Protein AF-A0A194AGD3-F1 (afdb_monomer_lite)

Sequence (87 aa):
MDVNTLRKKQLTFALAFGIPYFVSIIGLYLLVYLAKDWIAGQTLGGMPLHYVLVGLVIYPVTWIIFIIYTKAANAMEDTMQTRHPRE

Radius of gyration: 19.48 Å; chains: 1; bounding box: 46×30×45 Å

Secondary structure (DSSP, 8-state):
--HHHHHHHHHHHHHHHHHHHHHHHHHHHHHHHHTHHHHHT-EETTEEHHHHHIIIIIHHHHHHHHHHHHHHHHHHHHHHHTTS---

Organism: NCBI:txid1592317

Foldseek 3Di:
DDPVVLVVVLVVLCCVLVVVLVVVVVVLVVVCVVCVVVQQVDDDPNHGNSVCCCVVPVVVVVVVSVVVSVVVSVVSVVVVCVVDVDD

pLDDT: mean 80.17, std 9.22, range [49.88, 94.06]

InterPro domains:
  IPR007436 Protein of unknown function DUF485 [PF04341] (5-81)

Structure (mmCIF, N/CA/C/O backbone):
data_AF-A0A194AGD3-F1
#
_entry.id   AF-A0A194AGD3-F1
#
loop_
_atom_site.group_PDB
_atom_site.id
_atom_site.type_symbol
_atom_site.label_atom_id
_atom_site.label_alt_id
_atom_site.label_comp_id
_atom_site.label_asym_id
_atom_site.label_entity_id
_atom_site.label_seq_id
_atom_site.pdbx_PDB_ins_code
_atom_site.Cartn_x
_atom_site.Cartn_y
_atom_site.Cartn_z
_atom_site.occupancy
_atom_site.B_iso_or_equiv
_atom_site.auth_seq_id
_atom_site.auth_comp_id
_atom_site.auth_asym_id
_atom_site.auth_atom_id
_atom_site.pdbx_PDB_model_num
ATOM 1 N N . MET A 1 1 ? 20.439 -2.953 -21.517 1.00 59.72 1 MET A N 1
ATOM 2 C CA . MET A 1 1 ? 20.218 -2.185 -20.274 1.00 59.72 1 MET A CA 1
ATOM 3 C C . MET A 1 1 ? 20.958 -2.941 -19.198 1.00 59.72 1 MET A C 1
ATOM 5 O O . MET A 1 1 ? 20.788 -4.148 -19.147 1.00 59.72 1 MET A O 1
ATOM 9 N N . ASP A 1 2 ? 21.823 -2.276 -18.443 1.00 76.31 2 ASP A N 1
ATOM 10 C CA . ASP A 1 2 ? 22.647 -2.939 -17.432 1.00 76.31 2 ASP A CA 1
ATOM 11 C C . ASP A 1 2 ? 21.772 -3.433 -16.259 1.00 76.31 2 ASP A C 1
ATOM 13 O O . ASP A 1 2 ? 20.742 -2.819 -15.944 1.00 76.31 2 ASP A O 1
ATOM 17 N N . VAL A 1 3 ? 22.163 -4.532 -15.609 1.00 77.50 3 VAL A N 1
ATOM 18 C CA . VAL A 1 3 ? 21.423 -5.166 -14.497 1.00 77.50 3 VAL A CA 1
ATOM 19 C C . VAL A 1 3 ? 21.206 -4.165 -13.358 1.00 77.50 3 VAL A C 1
ATOM 21 O O . VAL A 1 3 ? 20.132 -4.102 -12.755 1.00 77.50 3 VAL A O 1
ATOM 24 N N . ASN A 1 4 ? 22.192 -3.298 -13.119 1.00 81.50 4 ASN A N 1
ATOM 25 C CA . ASN A 1 4 ? 22.093 -2.216 -12.139 1.00 81.50 4 ASN A CA 1
ATOM 26 C C . ASN A 1 4 ? 21.002 -1.189 -12.475 1.00 81.50 4 ASN A C 1
ATOM 28 O O . ASN A 1 4 ? 20.326 -0.683 -11.577 1.00 81.50 4 ASN A O 1
ATOM 32 N N . THR A 1 5 ? 20.793 -0.878 -13.755 1.00 81.69 5 THR A N 1
ATOM 33 C CA . THR A 1 5 ? 19.733 0.047 -14.178 1.00 81.69 5 THR A CA 1
ATOM 34 C C . THR A 1 5 ? 18.349 -0.574 -13.986 1.00 81.69 5 THR A C 1
ATOM 36 O O . THR A 1 5 ? 17.413 0.138 -13.622 1.00 81.69 5 THR A O 1
ATOM 39 N N . LEU A 1 6 ? 18.206 -1.891 -14.179 1.00 80.62 6 LEU A N 1
ATOM 40 C CA . LEU A 1 6 ? 16.945 -2.596 -13.921 1.00 80.62 6 LEU A CA 1
ATOM 41 C C . LEU A 1 6 ? 16.613 -2.643 -12.445 1.00 80.62 6 LEU A C 1
ATOM 43 O O . LEU A 1 6 ? 15.506 -2.270 -12.078 1.00 80.62 6 LEU A O 1
ATOM 47 N N . ARG A 1 7 ? 17.580 -3.008 -11.603 1.00 81.19 7 ARG A N 1
ATOM 48 C CA . ARG A 1 7 ? 17.393 -3.016 -10.148 1.00 81.19 7 ARG A CA 1
ATOM 49 C C . ARG A 1 7 ? 16.962 -1.651 -9.622 1.00 81.19 7 ARG A C 1
ATOM 51 O O . ARG A 1 7 ? 16.043 -1.573 -8.814 1.00 81.19 7 ARG A O 1
ATOM 58 N N . LYS A 1 8 ? 17.561 -0.565 -10.127 1.00 84.56 8 LYS A N 1
ATOM 59 C CA . LYS A 1 8 ? 17.129 0.801 -9.789 1.00 84.56 8 LYS A CA 1
ATOM 60 C C . LYS A 1 8 ? 15.687 1.073 -10.226 1.00 84.56 8 LYS A C 1
ATOM 62 O O . LYS A 1 8 ? 14.922 1.606 -9.434 1.00 84.56 8 LYS A O 1
ATOM 67 N N . LYS A 1 9 ? 15.291 0.669 -11.438 1.00 84.25 9 LYS A N 1
ATOM 68 C CA . LYS A 1 9 ? 13.904 0.822 -11.914 1.00 84.25 9 LYS A CA 1
ATOM 69 C C . LYS A 1 9 ? 12.907 -0.015 -11.111 1.00 84.25 9 LYS A C 1
ATOM 71 O O . LYS A 1 9 ? 11.872 0.519 -10.733 1.00 84.25 9 LYS A O 1
ATOM 76 N N . GLN A 1 10 ? 13.226 -1.273 -10.810 1.00 82.62 10 GLN A N 1
ATOM 77 C CA . GLN A 1 10 ? 12.410 -2.145 -9.961 1.00 82.62 10 GLN A CA 1
ATOM 78 C C . GLN A 1 10 ? 12.257 -1.560 -8.553 1.00 82.62 10 GLN A C 1
ATOM 80 O O . GLN A 1 10 ? 11.154 -1.553 -8.018 1.00 82.62 10 GLN A O 1
ATOM 85 N N . LEU A 1 11 ? 13.328 -1.000 -7.978 1.00 85.19 11 LEU A N 1
ATOM 86 C CA . LEU A 1 11 ? 13.280 -0.337 -6.675 1.00 85.19 11 LEU A CA 1
ATOM 87 C C . LEU A 1 11 ? 12.405 0.922 -6.708 1.00 85.19 11 LEU A C 1
ATOM 89 O O . LEU A 1 11 ? 11.537 1.079 -5.856 1.00 85.19 11 LEU A O 1
ATOM 93 N N . THR A 1 12 ? 12.583 1.802 -7.696 1.00 87.12 12 THR A N 1
ATOM 94 C CA . THR A 1 12 ? 11.734 2.996 -7.851 1.00 87.12 12 THR A CA 1
ATOM 95 C C . THR A 1 12 ? 10.270 2.615 -8.070 1.00 87.12 12 THR A C 1
ATOM 97 O O . THR A 1 12 ? 9.384 3.236 -7.490 1.00 87.12 12 THR A O 1
ATOM 100 N N . PHE A 1 13 ? 10.012 1.569 -8.854 1.00 86.94 13 PHE A N 1
ATOM 101 C CA . PHE A 1 13 ? 8.672 1.039 -9.084 1.00 86.94 13 PHE A CA 1
ATOM 102 C C . PHE A 1 13 ? 8.053 0.471 -7.798 1.00 86.94 13 PHE A C 1
ATOM 104 O O . PHE A 1 13 ? 6.927 0.812 -7.449 1.00 86.94 13 PHE A O 1
ATOM 111 N N . ALA A 1 14 ? 8.809 -0.328 -7.042 1.00 85.06 14 ALA A N 1
ATOM 112 C CA . ALA A 1 14 ? 8.382 -0.850 -5.748 1.00 85.06 14 ALA A CA 1
ATOM 113 C C . ALA A 1 14 ? 8.076 0.267 -4.746 1.00 85.06 14 ALA A C 1
ATOM 115 O O . ALA A 1 14 ? 7.051 0.214 -4.073 1.00 85.06 14 ALA A O 1
ATOM 116 N N . LEU A 1 15 ? 8.907 1.308 -4.687 1.00 87.00 15 LEU A N 1
ATOM 117 C CA . LEU A 1 15 ? 8.673 2.465 -3.822 1.00 87.00 15 LEU A CA 1
ATOM 118 C C . LEU A 1 15 ? 7.432 3.263 -4.247 1.00 87.00 15 LEU A C 1
ATOM 120 O O . LEU A 1 15 ? 6.676 3.703 -3.382 1.00 87.00 15 LEU A O 1
ATOM 124 N N . ALA A 1 16 ? 7.179 3.401 -5.551 1.00 87.12 16 ALA A N 1
ATOM 125 C CA . ALA A 1 16 ? 6.012 4.111 -6.071 1.00 87.12 16 ALA A CA 1
ATOM 126 C C . ALA A 1 16 ? 4.678 3.447 -5.685 1.00 87.12 16 ALA A C 1
ATOM 128 O O . ALA A 1 16 ? 3.694 4.153 -5.489 1.00 87.12 16 ALA A O 1
ATOM 129 N N . PHE A 1 17 ? 4.639 2.119 -5.538 1.00 86.00 17 PHE A N 1
ATOM 130 C CA . PHE A 1 17 ? 3.452 1.394 -5.063 1.00 86.00 17 PHE A CA 1
ATOM 131 C C . PHE A 1 17 ? 3.435 1.223 -3.540 1.00 86.00 17 PHE A C 1
ATOM 133 O O . PHE A 1 17 ? 2.394 1.384 -2.901 1.00 86.00 17 PHE A O 1
ATOM 140 N N . GLY A 1 18 ? 4.591 0.922 -2.948 1.00 84.75 18 GLY A N 1
ATOM 141 C CA . GLY A 1 18 ? 4.725 0.626 -1.526 1.00 84.75 18 GLY A CA 1
ATOM 142 C C . GLY A 1 18 ? 4.483 1.839 -0.633 1.00 84.75 18 GLY A C 1
ATOM 143 O O . GLY A 1 18 ? 3.758 1.717 0.350 1.00 84.75 18 GLY A O 1
ATOM 144 N N . ILE A 1 19 ? 5.032 3.012 -0.976 1.00 89.75 19 ILE A N 1
ATOM 145 C CA . ILE A 1 19 ? 4.905 4.216 -0.137 1.00 89.75 19 ILE A CA 1
ATOM 146 C C . ILE A 1 19 ? 3.437 4.666 -0.020 1.00 89.75 19 ILE A C 1
ATOM 148 O O . ILE A 1 19 ? 2.964 4.789 1.112 1.00 89.75 19 ILE A O 1
ATOM 152 N N . PRO A 1 20 ? 2.671 4.862 -1.115 1.00 91.12 20 PRO A N 1
ATOM 153 C CA . PRO A 1 20 ? 1.269 5.268 -1.008 1.00 91.12 20 PRO A CA 1
ATOM 154 C C . PRO A 1 20 ? 0.408 4.244 -0.270 1.00 91.12 20 PRO A C 1
ATOM 156 O O . PRO A 1 20 ? -0.448 4.629 0.526 1.00 91.12 20 PRO A O 1
ATOM 159 N N . TYR A 1 21 ? 0.650 2.947 -0.488 1.00 85.75 21 TYR A N 1
ATOM 160 C CA . TYR A 1 21 ? -0.044 1.887 0.237 1.00 85.75 21 TYR A CA 1
ATOM 161 C C . TYR A 1 21 ? 0.244 1.962 1.741 1.00 85.75 21 TYR A C 1
ATOM 163 O O . TYR A 1 21 ? -0.680 1.984 2.551 1.00 85.75 21 TYR A O 1
ATOM 171 N N . PHE A 1 22 ? 1.516 2.081 2.121 1.00 89.50 22 PHE A N 1
ATOM 172 C CA . PHE A 1 22 ? 1.927 2.144 3.521 1.00 89.50 22 PHE A CA 1
ATO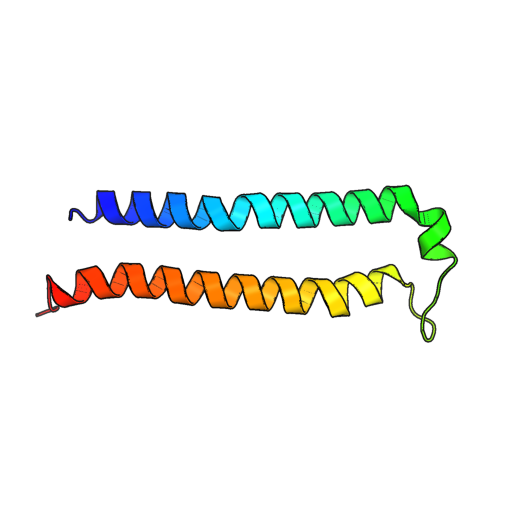M 173 C C . PHE A 1 22 ? 1.352 3.373 4.236 1.00 89.50 22 PHE A C 1
ATOM 175 O O . PHE A 1 22 ? 0.795 3.253 5.328 1.00 89.50 22 PHE A O 1
ATOM 182 N N . VAL A 1 23 ? 1.407 4.540 3.587 1.00 94.06 23 VAL A N 1
ATOM 183 C CA . VAL A 1 23 ? 0.796 5.779 4.093 1.00 94.06 23 VAL A CA 1
ATOM 184 C C . VAL A 1 23 ? -0.717 5.620 4.247 1.00 94.06 23 VAL A C 1
ATOM 186 O O . VAL A 1 23 ? -1.270 6.047 5.257 1.00 94.06 23 VAL A O 1
ATOM 189 N N . SER A 1 24 ? -1.381 4.964 3.293 1.00 88.12 24 SER A N 1
ATOM 190 C CA . SER A 1 24 ? -2.830 4.724 3.339 1.00 88.12 24 SER A CA 1
ATOM 191 C C . SER A 1 24 ? -3.226 3.810 4.500 1.00 88.12 24 SER A C 1
ATOM 193 O O . SER A 1 24 ? -4.196 4.097 5.197 1.00 88.12 24 SER A O 1
ATOM 195 N N . ILE A 1 25 ? -2.460 2.743 4.753 1.00 85.19 25 ILE A N 1
ATOM 196 C CA . ILE A 1 25 ? -2.698 1.832 5.882 1.00 85.19 25 ILE A CA 1
ATOM 197 C C . ILE A 1 25 ? -2.498 2.552 7.216 1.00 85.19 25 ILE A C 1
ATOM 199 O O . ILE A 1 25 ? -3.367 2.473 8.084 1.00 85.19 25 ILE A O 1
ATOM 203 N N . ILE A 1 26 ? -1.395 3.290 7.377 1.00 90.94 26 ILE A N 1
ATOM 204 C CA . ILE A 1 26 ? -1.156 4.084 8.591 1.00 90.94 26 ILE A CA 1
ATOM 205 C C . ILE A 1 26 ? -2.277 5.104 8.788 1.00 90.94 26 ILE A C 1
ATOM 207 O O . ILE A 1 26 ? -2.836 5.194 9.879 1.00 90.94 26 ILE A O 1
ATOM 211 N N . GLY A 1 27 ? -2.629 5.842 7.734 1.00 89.81 27 GLY A N 1
ATOM 212 C CA . GLY A 1 27 ? -3.694 6.838 7.767 1.00 89.81 27 GLY A CA 1
ATOM 213 C C . GLY A 1 27 ? -5.034 6.236 8.175 1.00 89.81 27 GLY A C 1
ATOM 214 O O . GLY A 1 27 ? -5.725 6.807 9.014 1.00 89.81 27 GLY A O 1
ATOM 215 N N . LEU A 1 28 ? -5.371 5.053 7.659 1.00 85.12 28 LEU A N 1
ATOM 216 C CA . LEU A 1 28 ? -6.586 4.339 8.035 1.00 85.12 28 LEU A CA 1
ATOM 217 C C . LEU A 1 28 ? -6.591 3.957 9.518 1.00 85.12 28 LEU A C 1
ATOM 219 O O . LEU A 1 28 ? -7.575 4.228 10.202 1.00 85.12 28 LEU A O 1
ATOM 223 N N . TYR A 1 29 ? -5.514 3.353 10.029 1.00 84.69 29 TYR A N 1
ATOM 224 C CA . TYR A 1 29 ? -5.431 3.000 11.450 1.00 84.69 29 TYR A CA 1
ATOM 225 C C . TYR A 1 29 ? -5.528 4.234 12.346 1.00 84.69 29 TYR A C 1
ATOM 227 O O . TYR A 1 29 ? -6.224 4.201 13.361 1.00 84.69 29 TYR A O 1
ATOM 235 N N . LEU A 1 30 ? -4.881 5.333 11.954 1.00 89.06 30 LEU A N 1
ATOM 236 C CA . LEU A 1 30 ? -4.959 6.597 12.678 1.00 89.06 30 LEU A CA 1
ATOM 237 C C . LEU A 1 30 ? -6.388 7.159 12.670 1.00 89.06 30 LEU A C 1
ATOM 239 O O . LEU A 1 30 ? -6.883 7.600 13.703 1.00 89.06 30 LEU A O 1
ATOM 243 N N . LEU A 1 31 ? -7.075 7.099 11.528 1.00 85.62 31 LEU A N 1
ATOM 244 C CA . LEU A 1 31 ? -8.456 7.556 11.385 1.00 85.62 31 LEU A CA 1
ATOM 245 C C . LEU A 1 31 ? -9.406 6.712 12.240 1.00 85.62 31 LEU A C 1
ATOM 247 O O . LEU A 1 31 ? -10.232 7.269 12.958 1.00 85.62 31 LEU A O 1
ATOM 251 N N . VAL A 1 32 ? -9.242 5.387 12.240 1.00 81.94 32 VAL A N 1
ATOM 252 C CA . VAL A 1 32 ? -10.008 4.481 13.110 1.00 81.94 32 VAL A CA 1
ATOM 253 C C . VAL A 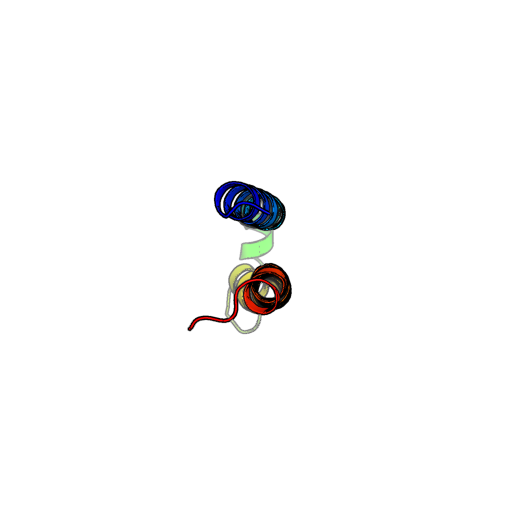1 32 ? -9.747 4.782 14.585 1.00 81.94 32 VAL A C 1
ATOM 255 O O . VAL A 1 32 ? -10.686 4.803 15.377 1.00 81.94 32 VAL A O 1
ATOM 258 N N . TYR A 1 33 ? -8.495 5.052 14.954 1.00 83.44 33 TYR A N 1
ATOM 259 C CA . TYR A 1 33 ? -8.127 5.412 16.321 1.00 83.44 33 TYR A CA 1
ATOM 260 C C . TYR A 1 33 ? -8.772 6.731 16.770 1.00 83.44 33 TYR A C 1
ATOM 262 O O . TYR A 1 33 ? -9.316 6.809 17.870 1.00 83.44 33 TYR A O 1
ATOM 270 N N . LEU A 1 34 ? -8.756 7.758 15.918 1.00 87.44 34 LEU A N 1
ATOM 271 C CA . LEU A 1 34 ? -9.377 9.053 16.214 1.00 87.44 34 LEU A CA 1
ATOM 272 C C . LEU A 1 34 ? -10.909 8.970 16.236 1.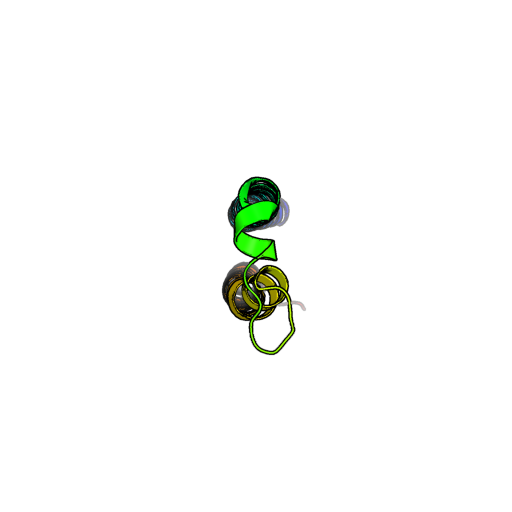00 87.44 34 LEU A C 1
ATOM 274 O O . LEU A 1 34 ? -11.551 9.644 17.035 1.00 87.44 34 LEU A O 1
ATOM 278 N N . ALA A 1 35 ? -11.498 8.120 15.397 1.00 83.75 35 ALA A N 1
ATOM 279 C CA . ALA A 1 35 ? -12.937 7.897 15.325 1.00 83.75 35 ALA A CA 1
ATOM 280 C C . ALA A 1 35 ? -13.428 6.780 16.268 1.00 83.75 35 ALA A C 1
ATOM 282 O O . ALA A 1 35 ? -14.567 6.326 16.115 1.00 83.75 35 ALA A O 1
ATOM 283 N N . LYS A 1 36 ? -12.606 6.319 17.231 1.00 73.94 36 LYS A N 1
ATOM 284 C CA . LYS A 1 36 ? -12.912 5.119 18.032 1.00 73.94 36 LYS A CA 1
ATOM 285 C C . LYS A 1 36 ? -14.278 5.200 18.707 1.00 73.94 36 LYS A C 1
ATOM 287 O O . LYS A 1 36 ? -14.976 4.198 18.733 1.00 73.94 36 LYS A O 1
ATOM 292 N N . ASP A 1 37 ? -14.667 6.365 19.224 1.00 76.00 37 ASP A N 1
ATOM 293 C CA . ASP A 1 37 ? -15.897 6.507 20.010 1.00 76.00 37 ASP A CA 1
ATOM 294 C C . ASP A 1 37 ? -17.145 6.371 19.122 1.00 76.00 37 ASP A C 1
ATOM 296 O O . ASP A 1 37 ? -18.164 5.836 19.550 1.00 76.00 37 ASP A O 1
ATOM 300 N N . TRP A 1 38 ? -17.043 6.765 17.849 1.00 78.19 38 TRP A N 1
ATOM 301 C CA . TRP A 1 38 ? -18.100 6.578 16.855 1.00 78.19 38 TRP A CA 1
ATOM 302 C C . TRP A 1 38 ? -18.113 5.149 16.294 1.00 78.19 38 TRP A C 1
ATOM 304 O O . TRP A 1 38 ? -19.172 4.537 16.168 1.00 78.19 38 TRP A O 1
ATOM 314 N N . ILE A 1 39 ? -16.937 4.586 16.000 1.00 72.88 39 ILE A N 1
ATOM 315 C CA . ILE A 1 39 ? -16.797 3.252 15.398 1.00 72.88 39 ILE A CA 1
ATOM 316 C C . ILE A 1 39 ? -17.091 2.133 16.407 1.00 72.88 39 ILE A C 1
ATOM 318 O O . ILE A 1 39 ? -17.686 1.124 16.038 1.00 72.88 39 ILE A O 1
ATOM 322 N N . ALA A 1 40 ? -16.695 2.288 17.672 1.00 68.06 40 ALA A N 1
ATOM 323 C CA . ALA A 1 40 ? -16.939 1.302 18.726 1.00 68.06 40 ALA A CA 1
ATOM 324 C C . ALA A 1 40 ? -18.420 1.214 19.119 1.00 68.06 40 ALA A C 1
ATOM 326 O O . ALA A 1 40 ? -18.861 0.167 19.585 1.00 68.06 40 ALA A O 1
ATOM 327 N N . GLY A 1 41 ? -19.196 2.280 18.890 1.00 70.75 41 GLY A N 1
ATOM 328 C CA . GLY A 1 41 ? -20.650 2.264 19.061 1.00 70.75 41 GLY A CA 1
ATOM 329 C C . GLY A 1 41 ? -21.390 1.488 17.967 1.00 70.75 41 GLY A C 1
ATOM 330 O O . GLY A 1 41 ? -22.569 1.182 18.130 1.00 70.75 41 GLY A O 1
ATOM 331 N N . GLN A 1 42 ? -20.716 1.153 16.862 1.00 74.69 42 GLN A N 1
ATOM 332 C CA . GLN A 1 42 ? -21.303 0.450 15.727 1.00 74.69 42 GLN A CA 1
ATOM 333 C C . GLN A 1 42 ? -20.809 -0.999 15.702 1.00 74.69 42 GLN A C 1
ATOM 335 O O . GLN A 1 42 ? -19.619 -1.283 15.542 1.00 74.69 42 GLN A O 1
ATOM 340 N N . THR A 1 43 ? -21.742 -1.936 15.837 1.00 75.81 43 THR A N 1
ATOM 341 C CA . THR A 1 43 ? -21.467 -3.366 15.671 1.00 75.81 43 THR A CA 1
ATOM 342 C C . THR A 1 43 ? -22.245 -3.888 14.475 1.00 75.81 43 THR A C 1
ATOM 344 O O . THR A 1 43 ? -23.410 -3.546 14.277 1.00 75.81 43 THR A O 1
ATOM 347 N N . LEU A 1 44 ? -21.595 -4.712 13.657 1.00 74.75 44 LEU A N 1
ATOM 348 C CA . LEU A 1 44 ? -22.233 -5.403 12.544 1.00 74.75 44 LEU A CA 1
ATOM 349 C C . LEU A 1 44 ? -22.164 -6.902 12.833 1.00 74.75 44 LEU A C 1
ATOM 351 O O . LEU A 1 44 ? -21.078 -7.473 12.912 1.00 74.75 44 LEU A O 1
ATOM 355 N N . GLY A 1 45 ? -23.317 -7.531 13.069 1.00 73.00 45 GLY A N 1
ATOM 356 C CA . GLY A 1 45 ? -23.385 -8.964 13.385 1.00 73.00 45 GLY A CA 1
ATOM 357 C C . GLY A 1 45 ? -22.640 -9.370 14.666 1.00 73.00 45 GLY A C 1
ATOM 358 O O . GLY A 1 45 ? -22.136 -10.484 14.744 1.00 73.00 45 GLY A O 1
ATOM 359 N N . GLY A 1 46 ? -22.521 -8.466 15.648 1.00 73.88 46 GLY A N 1
ATOM 360 C CA . GLY A 1 46 ? -21.796 -8.710 16.905 1.00 73.88 46 GLY A CA 1
ATOM 361 C C . GLY A 1 46 ? -20.284 -8.465 16.838 1.00 73.88 46 GLY A C 1
ATOM 362 O O . GLY A 1 46 ? -19.611 -8.570 17.861 1.00 73.88 46 GLY A O 1
ATOM 363 N N . MET A 1 47 ? -19.746 -8.091 15.670 1.00 71.62 47 MET A N 1
ATOM 364 C CA . MET A 1 47 ? -18.346 -7.694 15.512 1.00 71.62 47 MET A CA 1
ATOM 365 C C . MET A 1 47 ? -18.200 -6.167 15.425 1.00 71.62 47 MET A C 1
ATOM 367 O O . MET A 1 47 ? -19.037 -5.504 14.802 1.00 71.62 47 MET A O 1
ATOM 371 N N . PRO A 1 48 ? -17.140 -5.583 16.014 1.00 78.00 48 PRO A N 1
A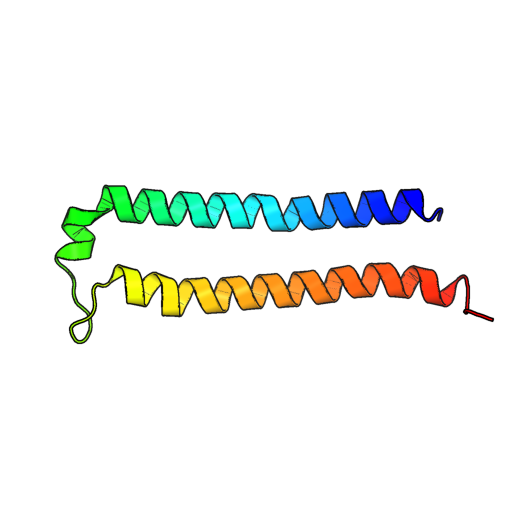TOM 372 C CA . PRO A 1 48 ? -16.856 -4.158 15.873 1.00 78.00 48 PRO A CA 1
ATOM 373 C C . PRO A 1 48 ? -16.675 -3.760 14.405 1.00 78.00 48 PRO A C 1
ATOM 375 O O . PRO A 1 48 ? -15.960 -4.432 13.655 1.00 78.00 48 PRO A O 1
ATOM 378 N N . LEU A 1 49 ? -17.272 -2.635 14.003 1.00 79.00 49 LEU A N 1
AT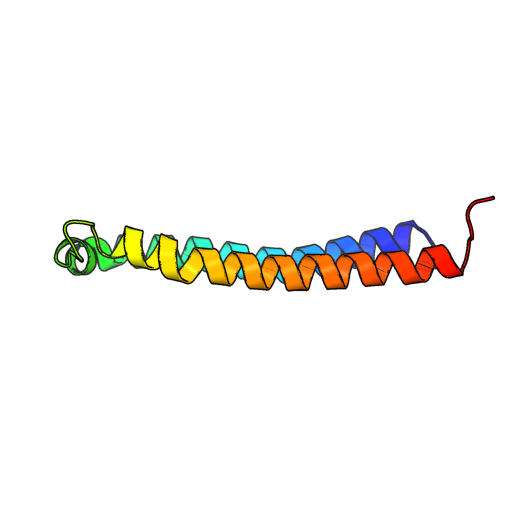OM 379 C CA . LEU A 1 49 ? -17.312 -2.201 12.603 1.00 79.00 49 LEU A CA 1
ATOM 380 C C . LEU A 1 49 ? -15.918 -2.057 11.959 1.00 79.00 49 LEU A C 1
ATOM 382 O O . LEU A 1 49 ? -15.762 -2.342 10.773 1.00 79.00 49 LEU A O 1
ATOM 386 N N . HIS A 1 50 ? -14.887 -1.679 12.724 1.00 74.12 50 HIS A N 1
ATOM 387 C CA . HIS A 1 50 ? -13.524 -1.565 12.191 1.00 74.12 50 HIS A CA 1
ATOM 388 C C . HIS A 1 50 ? -12.944 -2.901 11.716 1.00 74.12 50 HIS A C 1
ATOM 390 O O . HIS A 1 50 ? -12.243 -2.912 10.708 1.00 74.12 50 HIS A O 1
ATOM 396 N N . TYR A 1 51 ? -13.244 -4.025 12.379 1.00 75.31 51 TYR A N 1
ATOM 397 C CA . TYR A 1 51 ? -12.763 -5.334 11.926 1.00 75.31 51 TYR A CA 1
ATOM 398 C C . TYR A 1 51 ? -13.391 -5.717 10.590 1.00 75.31 51 TYR A C 1
ATOM 400 O O . TYR A 1 51 ? -12.699 -6.213 9.703 1.00 75.31 51 TYR A O 1
ATOM 408 N N . VAL A 1 52 ? -14.683 -5.428 10.426 1.00 78.56 52 VAL A N 1
ATOM 409 C CA . VAL A 1 52 ? -15.398 -5.691 9.175 1.00 78.56 52 VAL A CA 1
ATOM 410 C C . VAL A 1 52 ? -14.881 -4.788 8.062 1.00 78.56 52 VAL A C 1
ATOM 412 O O . VAL A 1 52 ? -14.584 -5.276 6.978 1.00 78.56 52 VAL A O 1
ATOM 415 N N . LEU A 1 53 ? -14.718 -3.489 8.319 1.00 77.06 53 LEU A N 1
ATOM 416 C CA . LEU A 1 53 ? -14.210 -2.550 7.318 1.00 77.06 53 LEU A CA 1
ATOM 417 C C . LEU A 1 53 ? -12.787 -2.901 6.877 1.00 77.06 53 LEU A C 1
ATOM 419 O O . LEU A 1 53 ? -12.515 -2.957 5.680 1.00 77.06 53 LEU A O 1
ATOM 423 N N . VAL A 1 54 ? -11.885 -3.187 7.817 1.00 78.88 54 VAL A N 1
ATOM 424 C CA . VAL A 1 54 ? -10.508 -3.568 7.477 1.00 78.88 54 VAL A CA 1
ATOM 425 C C . VAL A 1 54 ? -10.490 -4.911 6.742 1.00 78.88 54 VAL A C 1
ATOM 427 O O . VAL A 1 54 ? -9.916 -5.014 5.660 1.00 78.88 54 VAL A O 1
ATOM 430 N N . GLY A 1 55 ? -11.157 -5.933 7.276 1.00 80.00 55 GLY A N 1
ATOM 431 C CA . GLY A 1 55 ? -11.147 -7.273 6.691 1.00 80.00 55 GLY A CA 1
ATOM 432 C C . GLY A 1 55 ? -11.845 -7.366 5.332 1.00 80.00 55 GLY A C 1
ATOM 433 O O . GLY A 1 55 ? -11.344 -8.039 4.440 1.00 80.00 55 GLY A O 1
ATOM 434 N N . LEU A 1 56 ? -12.977 -6.686 5.144 1.00 83.75 56 LEU A N 1
ATOM 435 C CA . LEU A 1 56 ? -13.777 -6.792 3.921 1.00 83.75 56 LEU A CA 1
ATOM 436 C C . LEU A 1 56 ? -13.336 -5.808 2.834 1.00 83.75 56 LEU A C 1
ATOM 438 O O . LEU A 1 56 ? -13.455 -6.128 1.658 1.00 83.75 56 LEU A O 1
ATOM 442 N N . VAL A 1 57 ? -12.856 -4.614 3.197 1.00 82.50 57 VAL A N 1
ATOM 443 C CA . VAL A 1 57 ? -12.521 -3.567 2.215 1.00 82.50 57 VAL A CA 1
ATOM 444 C C . VAL A 1 57 ? -11.024 -3.507 1.961 1.00 82.50 57 VAL A C 1
ATOM 446 O O . VAL A 1 57 ? -10.594 -3.531 0.810 1.00 82.50 57 VAL A O 1
ATOM 449 N N . ILE A 1 58 ? -10.209 -3.460 3.016 1.00 84.81 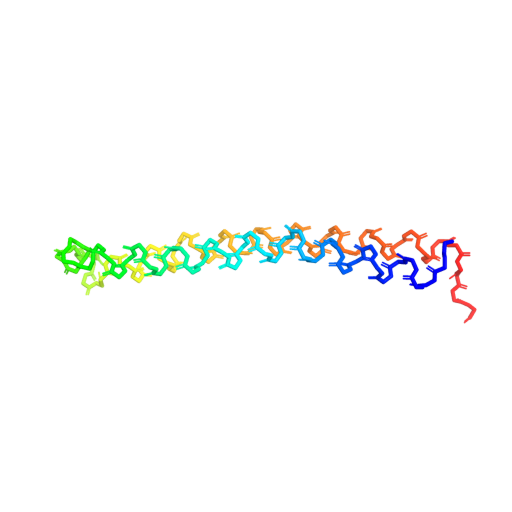58 ILE A N 1
ATOM 450 C CA . ILE A 1 58 ? -8.763 -3.280 2.849 1.00 84.81 58 ILE A CA 1
ATOM 451 C C . ILE A 1 58 ? -8.129 -4.535 2.279 1.00 84.81 58 ILE A C 1
ATOM 453 O O . ILE A 1 58 ? -7.313 -4.426 1.374 1.00 84.81 58 ILE A O 1
ATOM 457 N N . TYR A 1 59 ? -8.541 -5.719 2.730 1.00 85.69 59 TYR A N 1
ATOM 458 C CA . TYR A 1 59 ? -7.944 -6.959 2.244 1.00 85.69 59 TYR A CA 1
ATOM 459 C C . TYR A 1 59 ? -8.093 -7.154 0.718 1.00 85.69 59 TYR A C 1
ATOM 461 O O . TYR A 1 59 ? -7.066 -7.367 0.064 1.00 85.69 59 TYR A O 1
ATOM 469 N N . PRO A 1 60 ? -9.284 -7.000 0.096 1.00 88.56 60 PRO A N 1
ATOM 470 C CA . PRO A 1 60 ? -9.397 -7.053 -1.362 1.00 88.56 60 PRO A CA 1
ATOM 471 C C . PRO A 1 60 ? -8.633 -5.936 -2.072 1.00 88.56 60 PRO A C 1
ATOM 473 O O . PRO A 1 60 ? -8.015 -6.188 -3.105 1.00 88.56 60 PRO A O 1
ATOM 476 N N . VAL A 1 61 ? -8.633 -4.715 -1.523 1.00 88.06 61 VAL A N 1
ATOM 477 C CA . VAL A 1 61 ? -7.879 -3.587 -2.094 1.00 88.06 61 VAL A CA 1
ATOM 478 C C . VAL A 1 61 ? -6.383 -3.896 -2.115 1.00 88.06 61 VAL A C 1
ATOM 480 O O . VAL A 1 61 ? -5.745 -3.753 -3.160 1.00 88.06 61 VAL A O 1
ATOM 483 N N . THR A 1 62 ? -5.829 -4.387 -1.006 1.00 87.19 62 THR A N 1
ATOM 484 C CA . THR A 1 62 ? -4.434 -4.829 -0.919 1.00 87.19 62 THR A CA 1
ATOM 485 C C . THR A 1 62 ? -4.140 -5.906 -1.956 1.00 87.19 62 THR A C 1
ATOM 487 O O . THR A 1 62 ? -3.130 -5.821 -2.651 1.00 87.19 62 THR A O 1
ATOM 490 N N . TRP A 1 63 ? -5.029 -6.887 -2.112 1.00 89.88 63 TRP A N 1
ATOM 491 C CA . TRP A 1 63 ? -4.880 -7.954 -3.102 1.00 89.88 63 TRP A CA 1
ATOM 492 C C . TRP A 1 63 ? -4.854 -7.430 -4.541 1.00 89.88 63 TRP A C 1
ATOM 494 O O . TRP A 1 63 ? -3.983 -7.819 -5.317 1.00 89.88 63 TRP A O 1
ATOM 504 N N . ILE A 1 64 ? -5.761 -6.518 -4.897 1.00 90.19 64 ILE A N 1
ATOM 505 C CA . ILE A 1 64 ? -5.808 -5.904 -6.232 1.00 90.19 64 ILE A CA 1
ATOM 506 C C . ILE A 1 64 ? -4.506 -5.151 -6.516 1.00 90.19 64 ILE A C 1
ATOM 508 O O . ILE A 1 64 ? -3.898 -5.350 -7.571 1.00 90.19 64 ILE A O 1
ATOM 512 N N . ILE A 1 65 ? -4.049 -4.329 -5.567 1.00 87.38 65 ILE A N 1
ATOM 513 C CA . ILE A 1 65 ? -2.787 -3.590 -5.690 1.00 87.38 65 ILE A CA 1
ATOM 514 C C . ILE A 1 65 ? -1.620 -4.567 -5.861 1.00 87.38 65 ILE A C 1
ATOM 516 O O . ILE A 1 65 ? -0.773 -4.359 -6.730 1.00 87.38 65 ILE A O 1
ATOM 520 N N . PHE A 1 66 ? -1.600 -5.653 -5.086 1.00 87.56 66 PHE A N 1
ATOM 521 C CA . PHE A 1 66 ? -0.546 -6.660 -5.154 1.00 87.56 66 PHE A CA 1
ATOM 522 C C . PHE A 1 66 ? -0.525 -7.378 -6.508 1.00 87.56 66 PHE A C 1
ATOM 524 O O . PHE A 1 66 ? 0.532 -7.493 -7.118 1.00 87.56 66 PHE A O 1
ATOM 531 N N . ILE A 1 67 ? -1.686 -7.775 -7.040 1.00 90.62 67 ILE A N 1
ATOM 532 C CA . ILE A 1 67 ? -1.795 -8.391 -8.372 1.00 90.62 67 ILE A CA 1
ATOM 533 C C . ILE A 1 67 ? -1.260 -7.450 -9.457 1.00 90.62 67 ILE A C 1
ATOM 535 O O . ILE A 1 67 ? -0.515 -7.887 -10.338 1.00 90.62 67 ILE A O 1
ATOM 539 N N . ILE A 1 68 ? -1.635 -6.168 -9.413 1.00 88.81 68 ILE A N 1
ATOM 540 C CA . ILE A 1 68 ? -1.161 -5.164 -10.377 1.00 88.81 68 ILE A CA 1
ATOM 541 C C . ILE A 1 68 ? 0.358 -5.007 -10.266 1.00 88.81 68 ILE A C 1
ATOM 543 O O . ILE A 1 68 ? 1.058 -5.035 -11.280 1.00 88.81 68 ILE A O 1
ATOM 547 N N . TYR A 1 69 ? 0.864 -4.900 -9.038 1.00 87.31 69 TYR A N 1
ATOM 548 C CA . TYR A 1 69 ? 2.287 -4.775 -8.756 1.00 87.31 69 TYR A CA 1
ATOM 549 C C . TYR A 1 69 ? 3.088 -5.975 -9.282 1.00 87.31 69 TYR A C 1
ATOM 551 O O . TYR A 1 69 ? 4.050 -5.777 -10.024 1.00 87.31 69 TYR A O 1
ATOM 559 N N . THR A 1 70 ? 2.677 -7.211 -8.975 1.00 86.25 70 THR A N 1
ATOM 560 C CA . THR A 1 70 ? 3.383 -8.427 -9.416 1.00 86.25 70 THR A CA 1
ATOM 561 C C . THR A 1 70 ? 3.386 -8.557 -10.937 1.00 86.25 70 THR A C 1
ATOM 563 O O . THR A 1 70 ? 4.423 -8.857 -11.524 1.00 86.25 70 THR A O 1
ATOM 566 N N . LYS A 1 71 ? 2.259 -8.273 -11.605 1.00 87.38 71 LYS A N 1
ATOM 567 C CA . LYS A 1 71 ? 2.189 -8.306 -13.077 1.00 87.38 71 LYS A CA 1
ATOM 568 C C . LYS A 1 71 ? 3.155 -7.311 -13.715 1.00 87.38 71 LYS A C 1
ATOM 570 O O . LYS A 1 71 ? 3.864 -7.657 -14.655 1.00 87.38 71 LYS A O 1
ATOM 575 N N . ALA A 1 72 ? 3.194 -6.089 -13.196 1.00 85.56 72 ALA A N 1
ATOM 576 C CA . ALA A 1 72 ? 4.078 -5.054 -13.709 1.00 85.56 72 ALA A CA 1
ATOM 577 C C . ALA A 1 72 ? 5.559 -5.349 -13.414 1.00 85.56 72 ALA A C 1
ATOM 579 O O . ALA A 1 72 ? 6.403 -5.101 -14.272 1.00 85.56 72 ALA A O 1
ATOM 580 N N . ALA A 1 73 ? 5.874 -5.918 -12.246 1.00 83.50 73 ALA A N 1
ATOM 581 C CA . ALA A 1 73 ? 7.229 -6.341 -11.904 1.00 83.50 73 ALA A CA 1
ATOM 582 C C . ALA A 1 73 ? 7.732 -7.455 -12.840 1.00 83.50 73 ALA A C 1
ATOM 584 O O . ALA A 1 73 ? 8.825 -7.330 -13.391 1.00 83.50 73 ALA A O 1
ATOM 585 N N . ASN A 1 74 ? 6.910 -8.478 -13.097 1.00 84.19 74 ASN A N 1
ATOM 586 C CA . ASN A 1 74 ? 7.255 -9.577 -14.006 1.00 84.19 74 ASN A CA 1
ATOM 587 C C . ASN A 1 74 ? 7.470 -9.080 -15.444 1.00 84.19 74 ASN A C 1
ATOM 589 O O . ASN A 1 74 ? 8.448 -9.449 -16.088 1.00 84.19 74 ASN A O 1
ATOM 593 N N . ALA A 1 75 ? 6.624 -8.159 -15.920 1.00 83.94 75 ALA A N 1
ATOM 594 C CA . ALA A 1 75 ? 6.787 -7.559 -17.244 1.00 83.94 75 ALA A CA 1
ATOM 595 C C . ALA A 1 75 ? 8.130 -6.817 -17.402 1.00 83.94 75 ALA A C 1
ATOM 597 O O . ALA A 1 75 ? 8.671 -6.752 -18.504 1.00 83.94 75 ALA A O 1
ATOM 598 N N . MET A 1 76 ? 8.699 -6.267 -16.319 1.00 79.75 76 MET A N 1
ATOM 599 C CA . MET A 1 76 ? 10.033 -5.655 -16.363 1.00 79.75 76 MET A CA 1
ATOM 600 C C . MET A 1 76 ? 11.152 -6.695 -16.525 1.00 79.75 76 MET A C 1
ATOM 602 O O . MET A 1 76 ? 12.159 -6.388 -17.163 1.00 79.75 76 MET A O 1
ATOM 606 N N . GLU A 1 77 ? 10.989 -7.908 -15.996 1.00 73.00 77 GLU A N 1
ATOM 607 C CA . GLU A 1 77 ? 11.967 -8.999 -16.125 1.00 73.00 77 GLU A CA 1
ATOM 608 C C . GLU A 1 77 ? 11.922 -9.671 -17.506 1.00 73.00 77 GLU A C 1
ATOM 610 O O . GLU A 1 77 ? 12.979 -9.935 -18.090 1.00 73.00 77 GLU A O 1
ATOM 615 N N . ASP A 1 78 ? 10.730 -9.834 -18.090 1.00 77.12 78 ASP A N 1
ATOM 616 C CA . ASP A 1 78 ? 10.545 -10.401 -19.439 1.00 77.12 78 ASP A CA 1
ATOM 617 C C . ASP A 1 78 ? 11.301 -9.606 -20.520 1.00 77.12 78 ASP A C 1
ATOM 619 O O . ASP A 1 78 ? 11.845 -10.180 -21.471 1.00 77.12 78 ASP A O 1
ATOM 623 N N . THR A 1 79 ? 11.420 -8.281 -20.350 1.00 71.19 79 THR A N 1
ATOM 624 C CA . THR A 1 79 ? 12.203 -7.419 -21.261 1.00 71.19 79 THR A CA 1
ATOM 625 C C . THR A 1 79 ? 13.708 -7.711 -21.253 1.00 71.19 79 THR A C 1
ATOM 627 O O . THR A 1 79 ? 14.419 -7.305 -22.177 1.00 71.19 79 THR A O 1
ATOM 630 N N . MET A 1 80 ? 14.219 -8.397 -20.225 1.00 65.69 80 MET A N 1
ATOM 631 C CA . MET A 1 80 ? 15.611 -8.846 -20.166 1.00 65.69 80 MET A CA 1
ATOM 632 C C . MET A 1 80 ? 15.803 -10.268 -20.680 1.00 65.69 80 MET A C 1
ATOM 634 O O . MET A 1 80 ? 16.780 -10.505 -21.393 1.00 65.69 80 MET A O 1
ATOM 638 N N . GLN A 1 81 ? 14.889 -11.195 -20.372 1.00 64.25 81 GLN A N 1
ATOM 639 C CA . GLN A 1 81 ? 14.985 -12.586 -20.842 1.00 64.25 81 GLN A CA 1
ATOM 640 C C . GLN A 1 81 ? 15.025 -12.694 -22.370 1.00 64.25 81 GLN A C 1
ATOM 642 O O . GLN A 1 81 ? 15.738 -13.533 -22.910 1.00 64.25 81 GLN A O 1
ATOM 647 N N . THR A 1 82 ? 14.333 -11.802 -23.076 1.00 60.09 82 THR A N 1
ATOM 648 C CA . THR A 1 82 ? 14.366 -11.740 -24.547 1.00 60.09 82 THR A CA 1
ATOM 649 C C . THR A 1 82 ? 15.699 -11.246 -25.120 1.00 60.09 82 THR A C 1
ATOM 651 O O . THR A 1 82 ? 15.950 -11.431 -26.308 1.00 60.09 82 THR A O 1
ATOM 654 N N . ARG A 1 83 ? 16.564 -10.616 -24.311 1.00 57.44 83 ARG A N 1
ATOM 655 C CA . ARG A 1 83 ? 17.820 -9.992 -24.770 1.00 57.44 83 ARG A CA 1
ATOM 656 C C . ARG A 1 83 ? 19.077 -10.787 -24.404 1.00 57.44 83 ARG A C 1
ATOM 658 O O . ARG A 1 83 ? 20.096 -10.616 -25.063 1.00 57.44 83 ARG A O 1
ATOM 665 N N . HIS A 1 84 ? 18.988 -11.650 -23.394 1.00 58.72 84 HIS A N 1
ATOM 666 C CA . HIS A 1 84 ? 19.979 -12.672 -23.056 1.00 58.72 84 HIS A CA 1
ATOM 667 C C . HIS A 1 84 ? 19.234 -13.977 -22.743 1.00 58.72 84 HIS A C 1
ATOM 669 O O . HIS A 1 84 ? 18.908 -14.218 -21.575 1.00 58.72 84 HIS A O 1
ATOM 675 N N . PRO A 1 85 ? 18.909 -14.799 -23.761 1.00 54.66 85 PRO A N 1
ATOM 676 C CA . PRO A 1 85 ? 18.438 -16.152 -23.504 1.00 54.66 85 PRO A CA 1
ATOM 677 C C . PRO A 1 85 ? 19.527 -16.858 -22.696 1.00 54.66 85 PRO A C 1
ATOM 679 O O . PRO A 1 85 ? 20.702 -16.783 -23.050 1.00 54.66 85 PRO A O 1
ATOM 682 N N . ARG A 1 86 ? 19.153 -17.456 -21.561 1.00 60.56 86 ARG A N 1
ATOM 683 C CA . ARG A 1 86 ? 20.091 -18.287 -20.805 1.00 60.56 86 ARG A CA 1
ATOM 684 C C . ARG A 1 86 ? 20.531 -19.414 -21.739 1.00 60.56 86 ARG A C 1
ATOM 686 O O . ARG A 1 86 ? 19.669 -20.158 -22.205 1.00 60.56 86 ARG A O 1
ATOM 693 N N . GLU A 1 87 ? 21.824 -19.461 -22.040 1.00 49.88 87 GLU A N 1
ATOM 694 C CA . GLU A 1 87 ? 22.484 -20.680 -22.515 1.00 49.88 87 GLU A CA 1
ATOM 695 C C . GLU A 1 87 ? 22.400 -21.768 -21.438 1.00 49.88 87 GLU A C 1
ATOM 697 O O . GLU A 1 87 ? 22.449 -21.414 -20.231 1.00 49.88 87 GLU A O 1
#